Protein AF-A0A6B0SG26-F1 (afdb_monomer_lite)

Structure (mmCIF, N/CA/C/O backbone):
data_AF-A0A6B0SG26-F1
#
_entry.id   AF-A0A6B0SG26-F1
#
loop_
_atom_site.group_PDB
_atom_site.id
_atom_site.type_symbol
_atom_site.label_atom_id
_atom_site.label_alt_id
_atom_site.label_comp_id
_atom_site.label_asym_id
_atom_site.label_entity_id
_atom_site.label_seq_id
_atom_site.pdbx_PDB_ins_code
_atom_site.Cartn_x
_atom_site.Cartn_y
_atom_site.Cartn_z
_atom_site.occupancy
_atom_site.B_iso_or_equiv
_atom_site.auth_seq_id
_atom_site.auth_comp_id
_atom_site.auth_asym_id
_atom_site.auth_atom_id
_atom_site.pdbx_PDB_model_num
ATOM 1 N N . MET A 1 1 ? 34.346 -18.958 -14.796 1.00 45.19 1 MET A N 1
ATOM 2 C CA . MET A 1 1 ? 33.016 -18.796 -15.405 1.00 45.19 1 MET A CA 1
ATOM 3 C C . MET A 1 1 ? 33.276 -18.699 -16.886 1.00 45.19 1 MET A C 1
ATOM 5 O O . MET A 1 1 ? 34.115 -17.893 -17.257 1.00 45.19 1 MET A O 1
ATOM 9 N N . SER A 1 2 ? 32.756 -19.647 -17.656 1.00 47.84 2 SER A N 1
ATOM 10 C CA . SER A 1 2 ? 33.132 -19.854 -19.053 1.00 47.84 2 SER A CA 1
ATOM 11 C C . SER A 1 2 ? 32.054 -19.239 -19.933 1.00 47.84 2 SER A C 1
ATOM 13 O O . SER A 1 2 ? 30.946 -19.769 -19.978 1.00 47.84 2 SER A O 1
ATOM 15 N N . ASP A 1 3 ? 32.388 -18.136 -20.593 1.00 59.91 3 ASP A N 1
ATOM 16 C CA . ASP A 1 3 ? 31.625 -17.546 -21.688 1.00 59.91 3 ASP A CA 1
ATOM 17 C C . ASP A 1 3 ? 31.410 -18.598 -22.788 1.00 59.91 3 ASP A C 1
ATOM 19 O O . ASP A 1 3 ? 32.370 -19.088 -23.388 1.00 59.91 3 ASP A O 1
ATOM 23 N N . THR A 1 4 ? 30.159 -19.004 -23.014 1.00 56.91 4 THR A N 1
ATOM 24 C CA . THR A 1 4 ? 29.761 -19.751 -24.214 1.00 56.91 4 THR A CA 1
ATOM 25 C C . THR A 1 4 ? 28.925 -18.816 -25.073 1.00 56.91 4 THR A C 1
ATOM 27 O O . THR A 1 4 ? 27.855 -18.365 -24.677 1.00 56.91 4 THR A O 1
ATOM 30 N N . ASP A 1 5 ? 29.528 -18.498 -26.210 1.00 62.53 5 ASP A N 1
ATOM 31 C CA . ASP A 1 5 ? 29.128 -17.619 -27.298 1.00 62.53 5 ASP A CA 1
ATOM 32 C C . ASP A 1 5 ? 27.867 -18.143 -28.010 1.00 62.53 5 ASP A C 1
ATOM 34 O O . ASP A 1 5 ? 27.940 -19.024 -28.860 1.00 62.53 5 ASP A O 1
ATOM 38 N N . ASP A 1 6 ? 26.710 -17.592 -27.645 1.00 62.88 6 ASP A N 1
ATOM 39 C CA . ASP A 1 6 ? 25.452 -17.649 -28.404 1.00 62.88 6 ASP A CA 1
ATOM 40 C C . ASP A 1 6 ? 24.925 -16.207 -28.572 1.00 62.88 6 ASP A C 1
ATOM 42 O O . ASP A 1 6 ? 23.797 -15.902 -28.217 1.00 62.88 6 ASP A O 1
ATOM 46 N N . GLY A 1 7 ? 25.765 -15.266 -29.031 1.00 64.31 7 GLY A N 1
ATOM 47 C CA . GLY A 1 7 ? 25.366 -13.937 -29.547 1.00 64.31 7 GLY A CA 1
ATOM 48 C C . GLY A 1 7 ? 24.450 -13.045 -28.683 1.00 64.31 7 GLY A C 1
ATOM 49 O O . GLY A 1 7 ? 23.916 -12.059 -29.193 1.00 64.31 7 GLY A O 1
ATOM 50 N N . PHE A 1 8 ? 24.235 -13.377 -27.412 1.00 71.00 8 PHE A N 1
ATOM 51 C CA . PHE A 1 8 ? 23.268 -12.736 -26.533 1.00 71.00 8 PHE A CA 1
ATOM 52 C C . PHE A 1 8 ? 24.008 -11.874 -25.516 1.00 71.00 8 PHE A C 1
ATOM 54 O O . PHE A 1 8 ? 24.624 -12.374 -24.577 1.00 71.00 8 PHE A O 1
ATOM 61 N N . ASP A 1 9 ? 23.965 -10.561 -25.729 1.00 82.06 9 ASP A N 1
ATOM 62 C CA . ASP A 1 9 ? 24.543 -9.585 -24.810 1.00 82.06 9 ASP A CA 1
ATOM 63 C C . ASP A 1 9 ? 23.632 -9.419 -23.580 1.00 82.06 9 ASP A C 1
ATOM 65 O O . ASP A 1 9 ? 22.705 -8.603 -23.545 1.00 82.06 9 ASP A O 1
ATOM 69 N N . GLU A 1 10 ? 23.889 -10.233 -22.555 1.00 85.00 10 GLU A N 1
ATOM 70 C CA . GLU A 1 10 ? 23.169 -10.208 -21.278 1.00 85.00 10 GLU A CA 1
ATOM 71 C C . GLU A 1 10 ? 23.264 -8.851 -20.557 1.00 85.00 10 GLU A C 1
ATOM 73 O O . GLU A 1 10 ? 22.391 -8.509 -19.751 1.00 85.00 10 GLU A O 1
ATOM 78 N N . GLU A 1 11 ? 24.322 -8.071 -20.806 1.00 84.56 11 GLU A N 1
ATOM 79 C CA . GLU A 1 11 ? 24.518 -6.762 -20.183 1.00 84.56 11 GLU A CA 1
ATOM 80 C C . GLU A 1 11 ? 23.601 -5.713 -20.818 1.00 84.56 11 GLU A C 1
ATOM 82 O O . GLU A 1 11 ? 22.949 -4.949 -20.097 1.00 84.56 11 GLU A O 1
ATOM 87 N N . ALA A 1 12 ? 23.481 -5.735 -22.148 1.00 89.06 12 ALA A N 1
ATOM 88 C CA . ALA A 1 12 ? 22.533 -4.906 -22.884 1.00 89.06 12 ALA A CA 1
ATOM 89 C C . ALA A 1 12 ? 21.086 -5.179 -22.443 1.00 89.06 12 ALA A C 1
ATOM 91 O O . ALA A 1 12 ? 20.354 -4.245 -22.114 1.00 89.06 12 ALA A O 1
ATOM 92 N N . VAL A 1 13 ? 20.705 -6.454 -22.326 1.00 87.81 13 VAL A N 1
ATOM 93 C CA . VAL A 1 13 ? 19.359 -6.859 -21.889 1.00 87.81 13 VAL A CA 1
ATOM 94 C C . VAL A 1 13 ? 19.087 -6.452 -20.441 1.00 87.81 13 VAL A C 1
ATOM 96 O O . VAL A 1 13 ? 18.018 -5.930 -20.129 1.00 87.81 13 VAL A O 1
ATOM 99 N N . ARG A 1 14 ? 20.057 -6.623 -19.534 1.00 89.25 14 ARG A N 1
ATOM 100 C CA . ARG A 1 14 ? 19.909 -6.183 -18.137 1.00 89.25 14 ARG A CA 1
ATOM 101 C C . ARG A 1 14 ? 19.693 -4.672 -18.033 1.00 89.25 14 ARG A C 1
ATOM 103 O O . ARG A 1 14 ? 18.912 -4.238 -17.185 1.00 89.25 14 ARG A O 1
ATOM 110 N N . ARG A 1 15 ? 20.386 -3.882 -18.857 1.00 88.00 15 ARG A N 1
ATOM 111 C CA . ARG A 1 15 ? 20.235 -2.422 -18.900 1.00 88.00 15 ARG A CA 1
ATOM 112 C C . ARG A 1 15 ? 18.846 -2.026 -19.404 1.00 88.00 15 ARG A C 1
ATOM 114 O O . ARG A 1 15 ? 18.187 -1.227 -18.752 1.00 88.00 15 ARG A O 1
ATOM 121 N N . GLU A 1 16 ? 18.382 -2.650 -20.483 1.00 88.00 16 GLU A N 1
ATOM 122 C CA . GLU A 1 16 ? 17.054 -2.403 -21.059 1.00 88.00 16 GLU A CA 1
ATOM 123 C C . GLU A 1 16 ? 15.919 -2.771 -20.090 1.00 88.00 16 GLU A C 1
ATOM 125 O O . GLU A 1 16 ? 14.995 -1.986 -19.887 1.00 88.00 16 GLU A O 1
ATOM 130 N N . LEU A 1 17 ? 15.996 -3.935 -19.429 1.00 88.12 17 LEU A N 1
ATOM 131 C CA . LEU A 1 17 ? 15.009 -4.314 -18.413 1.00 88.12 17 LEU A CA 1
ATOM 132 C C . LEU A 1 17 ? 14.989 -3.327 -17.245 1.00 88.12 17 LEU A C 1
ATOM 134 O O . LEU A 1 17 ? 13.917 -2.972 -16.764 1.00 88.12 17 LEU A O 1
ATOM 138 N N . ARG A 1 18 ? 16.164 -2.892 -16.786 1.00 86.00 18 ARG A N 1
ATOM 139 C CA . ARG A 1 18 ? 16.272 -1.912 -15.708 1.00 86.00 18 ARG A CA 1
ATOM 140 C C . ARG A 1 18 ? 15.588 -0.600 -16.099 1.00 86.00 18 ARG A C 1
ATOM 142 O O . ARG A 1 18 ? 14.727 -0.147 -15.36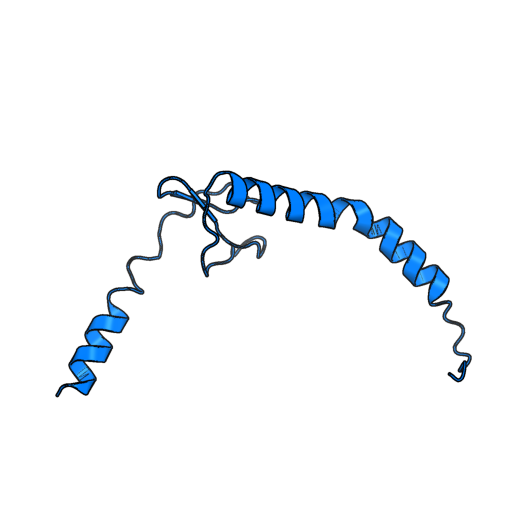1 1.00 86.00 18 ARG A O 1
ATOM 149 N N . GLU A 1 19 ? 15.906 -0.034 -17.260 1.00 85.00 19 GLU A N 1
ATOM 150 C CA . GLU A 1 19 ? 15.256 1.197 -17.736 1.00 85.00 19 GLU A CA 1
ATOM 151 C C . GLU A 1 19 ? 13.737 1.039 -17.875 1.00 85.00 19 GLU A C 1
ATOM 153 O O . GLU A 1 19 ? 12.988 1.952 -17.542 1.00 85.00 19 GLU A O 1
ATOM 158 N N . LYS A 1 20 ? 13.268 -0.129 -18.326 1.00 82.38 20 LYS A N 1
ATOM 159 C CA . LYS A 1 20 ? 11.842 -0.378 -18.545 1.00 82.38 20 LYS A CA 1
ATOM 160 C C . LYS A 1 20 ? 11.011 -0.451 -17.255 1.00 82.38 20 LYS A C 1
ATOM 162 O O . LYS A 1 20 ? 9.850 -0.060 -17.292 1.00 82.38 20 LYS A O 1
ATOM 167 N N . TYR A 1 21 ? 11.559 -0.975 -16.158 1.00 80.12 21 TYR A N 1
ATOM 168 C CA . TYR A 1 21 ? 10.789 -1.280 -14.936 1.00 80.12 21 TYR A CA 1
ATOM 169 C C . TYR A 1 21 ? 11.213 -0.465 -13.703 1.00 80.12 21 TYR A C 1
ATOM 171 O O . TYR A 1 21 ? 10.730 -0.715 -12.604 1.00 80.12 21 TYR A O 1
ATOM 179 N N . GLU A 1 22 ? 12.117 0.508 -13.849 1.00 75.88 22 GLU A N 1
ATOM 180 C CA . GLU A 1 22 ? 12.640 1.276 -12.711 1.00 75.88 22 GLU A CA 1
ATOM 181 C C . GLU A 1 22 ? 11.596 2.147 -11.988 1.00 75.88 22 GLU A C 1
ATOM 183 O O . GLU A 1 22 ? 11.761 2.380 -10.788 1.00 75.88 22 GLU A O 1
ATOM 188 N N . ASP A 1 23 ? 10.553 2.620 -12.676 1.00 67.62 23 ASP A N 1
ATOM 189 C CA . ASP A 1 23 ? 9.499 3.462 -12.078 1.00 67.62 23 ASP A CA 1
ATOM 190 C C . ASP A 1 23 ? 8.290 2.654 -11.574 1.00 67.62 23 ASP A C 1
ATOM 192 O O . ASP A 1 23 ? 7.850 2.866 -10.444 1.00 67.62 23 ASP A O 1
ATOM 196 N N . ASP A 1 24 ? 7.800 1.681 -12.352 1.00 64.62 24 ASP A N 1
ATOM 197 C CA . ASP A 1 24 ? 6.565 0.939 -12.029 1.00 64.62 24 ASP A CA 1
ATOM 198 C C . ASP A 1 24 ? 6.654 0.180 -10.689 1.00 64.62 24 ASP A C 1
ATOM 200 O O . ASP A 1 24 ? 5.738 0.243 -9.866 1.00 64.62 24 ASP A O 1
ATOM 204 N N . ASP A 1 25 ? 7.779 -0.494 -10.416 1.00 67.56 25 ASP A N 1
ATOM 205 C CA . ASP A 1 25 ? 7.939 -1.297 -9.192 1.00 67.56 25 ASP A CA 1
ATOM 206 C C . ASP A 1 25 ? 8.039 -0.430 -7.918 1.00 67.56 25 ASP A C 1
ATOM 208 O O . ASP A 1 25 ? 7.737 -0.887 -6.804 1.00 67.56 25 ASP A O 1
ATOM 212 N N . ARG A 1 26 ? 8.480 0.829 -8.056 1.00 75.38 26 ARG A N 1
ATOM 213 C CA . ARG A 1 26 ? 8.661 1.740 -6.916 1.00 75.38 26 ARG A CA 1
ATOM 214 C C . ARG A 1 26 ? 7.331 2.282 -6.432 1.00 75.38 26 ARG A C 1
ATOM 216 O O . ARG A 1 26 ? 7.064 2.205 -5.235 1.00 75.38 26 ARG A O 1
ATOM 223 N N . GLU A 1 27 ? 6.488 2.758 -7.343 1.00 80.62 27 GLU A N 1
ATOM 224 C CA . GLU A 1 27 ? 5.203 3.356 -6.978 1.00 80.62 27 GLU A CA 1
ATOM 225 C C . GLU A 1 27 ? 4.292 2.357 -6.250 1.00 80.62 27 GLU A C 1
ATOM 227 O O . GLU A 1 27 ? 3.682 2.693 -5.228 1.00 80.62 27 GLU A O 1
ATOM 232 N N . GLU A 1 28 ? 4.230 1.104 -6.717 1.00 81.75 28 GLU A N 1
ATOM 233 C CA . GLU A 1 28 ? 3.407 0.077 -6.072 1.00 81.75 28 GLU A CA 1
ATOM 234 C C . GLU A 1 28 ? 3.916 -0.250 -4.658 1.00 81.75 28 GLU A C 1
ATOM 236 O O . GLU A 1 28 ? 3.138 -0.259 -3.694 1.00 81.75 28 GLU A O 1
ATOM 241 N N . THR A 1 29 ? 5.229 -0.446 -4.506 1.00 85.00 29 THR A N 1
ATOM 242 C CA . THR A 1 29 ? 5.854 -0.750 -3.209 1.00 85.00 29 THR A CA 1
ATOM 243 C C . THR A 1 29 ? 5.688 0.403 -2.220 1.00 85.00 29 THR A C 1
ATOM 245 O O . THR A 1 29 ? 5.349 0.190 -1.050 1.00 85.00 29 THR A O 1
ATOM 248 N N . GLU A 1 30 ? 5.895 1.636 -2.677 1.00 89.19 30 GLU A N 1
ATOM 249 C CA . GLU A 1 30 ? 5.757 2.839 -1.859 1.00 89.19 30 GLU A CA 1
ATOM 250 C C . GLU A 1 30 ? 4.326 2.992 -1.358 1.00 89.19 30 GLU A C 1
ATOM 252 O O . GLU A 1 30 ? 4.100 3.166 -0.156 1.00 89.19 30 GLU A O 1
ATOM 257 N N . ARG A 1 31 ? 3.347 2.822 -2.244 1.00 87.50 31 ARG A N 1
ATOM 258 C CA . ARG A 1 31 ? 1.933 2.908 -1.893 1.00 87.50 31 ARG A CA 1
ATOM 259 C C . ARG A 1 31 ? 1.514 1.845 -0.881 1.00 87.50 31 ARG A C 1
ATOM 261 O O . ARG A 1 31 ? 0.780 2.145 0.064 1.00 87.50 31 ARG A O 1
ATOM 268 N N . MET A 1 32 ? 1.986 0.609 -1.044 1.00 88.00 32 MET A N 1
ATOM 269 C CA . MET A 1 32 ? 1.771 -0.448 -0.055 1.00 88.00 32 MET A CA 1
ATOM 270 C C . MET A 1 32 ? 2.379 -0.076 1.300 1.00 88.00 32 MET A C 1
ATOM 272 O O . MET A 1 32 ? 1.723 -0.225 2.333 1.00 88.00 32 MET A O 1
ATOM 276 N N . SER A 1 33 ? 3.613 0.435 1.301 1.00 92.19 33 SER A N 1
ATOM 277 C CA . SER A 1 33 ? 4.310 0.833 2.525 1.00 92.19 33 SER A CA 1
ATOM 278 C C . SER A 1 33 ? 3.567 1.949 3.262 1.00 92.19 33 SER A C 1
ATOM 280 O O . SER A 1 33 ? 3.391 1.883 4.479 1.00 92.19 33 SER A O 1
ATOM 282 N N . GLU A 1 34 ? 3.034 2.925 2.526 1.00 92.44 34 GLU A N 1
ATOM 283 C CA . GLU A 1 34 ? 2.300 4.049 3.091 1.00 92.44 34 GLU A CA 1
ATOM 284 C C . GLU A 1 34 ? 0.998 3.591 3.765 1.00 92.44 34 GLU A C 1
ATOM 286 O O . GLU A 1 34 ? 0.670 4.050 4.860 1.00 92.44 34 GLU A O 1
ATOM 291 N N . LEU A 1 35 ? 0.271 2.646 3.159 1.00 93.06 35 LEU A N 1
ATOM 292 C CA . LEU A 1 35 ? -0.938 2.070 3.754 1.00 93.06 35 LEU A CA 1
ATOM 293 C C . LEU A 1 35 ? -0.640 1.353 5.074 1.00 93.06 35 LEU A C 1
ATOM 295 O O . LEU A 1 35 ? -1.368 1.540 6.051 1.00 93.06 35 LEU A O 1
ATOM 299 N N . LEU A 1 36 ? 0.445 0.579 5.130 1.00 93.31 36 LEU A N 1
ATOM 300 C CA . LEU A 1 36 ? 0.869 -0.097 6.358 1.00 93.31 36 LEU A CA 1
ATOM 301 C C . LEU A 1 36 ? 1.264 0.909 7.445 1.00 93.31 36 LEU A C 1
ATOM 303 O O . LEU A 1 36 ? 0.867 0.756 8.599 1.00 93.31 36 LEU A O 1
ATOM 307 N N . LEU A 1 37 ? 1.983 1.973 7.077 1.00 94.38 37 LEU A N 1
ATOM 308 C CA . LEU A 1 37 ? 2.351 3.051 8.000 1.00 94.38 37 LEU A CA 1
ATOM 309 C C . LEU A 1 37 ? 1.127 3.807 8.538 1.00 94.38 37 LEU A C 1
ATOM 311 O O . LEU A 1 37 ? 1.122 4.210 9.700 1.00 94.38 37 LEU A O 1
ATOM 315 N N . LYS A 1 38 ? 0.070 3.958 7.731 1.00 94.00 38 LYS A N 1
ATOM 316 C CA . LYS A 1 38 ? -1.216 4.539 8.154 1.00 94.00 38 LYS A CA 1
ATOM 317 C C . LYS A 1 38 ? -2.034 3.610 9.060 1.00 94.00 38 LYS A C 1
ATOM 319 O O . LYS A 1 38 ? -3.030 4.057 9.621 1.00 94.00 38 LYS A O 1
ATOM 324 N N . GLY A 1 39 ? -1.620 2.352 9.239 1.00 93.50 39 GLY A N 1
ATOM 325 C CA . GLY A 1 39 ? -2.299 1.365 10.082 1.00 93.50 39 GLY A CA 1
ATOM 326 C C . GLY A 1 39 ? -3.267 0.448 9.332 1.00 93.50 39 GLY A C 1
ATOM 327 O O . GLY A 1 39 ? -4.022 -0.290 9.966 1.00 93.50 39 GLY A O 1
ATOM 328 N N . ALA A 1 40 ? -3.261 0.460 7.996 1.00 95.38 40 ALA A N 1
ATOM 329 C CA . ALA A 1 40 ? -3.982 -0.544 7.225 1.00 95.38 40 ALA A CA 1
ATOM 330 C C . ALA A 1 40 ? -3.318 -1.922 7.378 1.00 95.38 40 ALA A C 1
ATOM 332 O O . ALA A 1 40 ? -2.113 -2.040 7.589 1.00 95.38 40 ALA A O 1
ATOM 333 N N . THR A 1 41 ? -4.109 -2.984 7.250 1.00 94.00 41 THR A N 1
ATOM 334 C CA . THR A 1 41 ? -3.638 -4.372 7.342 1.00 94.00 41 THR A CA 1
ATOM 335 C C . THR A 1 41 ? -3.822 -5.083 6.011 1.00 94.00 41 THR A C 1
ATOM 337 O O . THR A 1 41 ? -4.925 -5.103 5.467 1.00 94.00 41 THR A O 1
ATOM 340 N N . MET A 1 42 ? -2.761 -5.705 5.505 1.00 93.31 42 MET A N 1
ATOM 341 C CA . MET A 1 42 ? -2.840 -6.588 4.343 1.00 93.31 42 MET A CA 1
ATOM 342 C C . MET A 1 42 ? -3.578 -7.877 4.724 1.00 93.31 42 MET A C 1
ATOM 344 O O . MET A 1 42 ? -3.272 -8.508 5.736 1.00 93.31 42 MET A O 1
ATOM 348 N N . THR A 1 43 ? -4.584 -8.255 3.944 1.00 91.69 43 THR A N 1
ATOM 349 C CA . THR A 1 43 ? -5.360 -9.482 4.164 1.00 91.69 43 THR A CA 1
ATOM 350 C C . THR A 1 43 ? -4.768 -10.654 3.378 1.00 91.69 43 THR A C 1
ATOM 352 O O . THR A 1 43 ? -3.879 -10.477 2.554 1.00 91.69 43 THR A O 1
ATOM 355 N N . ASN A 1 44 ? -5.289 -11.866 3.593 1.00 91.94 44 ASN A N 1
ATOM 356 C CA . ASN A 1 44 ? -4.901 -13.047 2.810 1.00 91.94 44 ASN A CA 1
ATOM 357 C C . ASN A 1 44 ? -5.612 -13.134 1.438 1.00 91.94 44 ASN A C 1
ATOM 359 O O . ASN A 1 44 ? -5.529 -14.152 0.755 1.00 91.94 44 ASN A O 1
ATOM 363 N N . GLN A 1 45 ? -6.383 -12.110 1.062 1.00 90.81 45 GLN A N 1
ATOM 364 C CA . GLN A 1 45 ? -7.105 -12.056 -0.207 1.00 90.81 45 GLN A CA 1
ATOM 365 C C . GLN A 1 45 ? -6.371 -11.169 -1.205 1.00 90.81 45 GLN A C 1
ATOM 367 O O . GLN A 1 45 ? -5.747 -10.180 -0.827 1.00 90.81 45 GLN A O 1
ATOM 372 N N . HIS A 1 46 ? -6.496 -11.518 -2.480 1.00 92.00 46 HIS A N 1
ATOM 373 C CA . HIS A 1 46 ? -5.963 -10.763 -3.608 1.00 92.00 46 HIS A CA 1
ATOM 374 C C . HIS A 1 46 ? -7.131 -10.331 -4.495 1.00 92.00 46 HIS A C 1
ATOM 376 O O . HIS A 1 46 ? -8.166 -10.995 -4.517 1.00 92.00 46 HIS A O 1
ATOM 382 N N . CYS A 1 47 ? -6.986 -9.204 -5.184 1.00 87.62 47 CYS A N 1
ATOM 383 C CA . CYS A 1 47 ? -8.008 -8.700 -6.089 1.00 87.62 47 CYS A CA 1
ATOM 384 C C . CYS A 1 47 ? -8.121 -9.594 -7.326 1.00 87.62 47 CYS A C 1
ATOM 386 O O . CYS A 1 47 ? -7.125 -9.830 -8.003 1.00 87.62 47 CYS A O 1
ATOM 388 N N . ASP A 1 48 ? -9.334 -10.012 -7.681 1.00 87.25 48 ASP A N 1
ATOM 389 C CA . ASP A 1 48 ? -9.560 -10.866 -8.857 1.00 87.25 48 ASP A CA 1
ATOM 390 C C . ASP A 1 48 ? -9.298 -10.142 -10.192 1.00 87.25 48 ASP A C 1
ATOM 392 O O . ASP A 1 48 ? -9.065 -10.782 -11.215 1.00 87.25 48 ASP A O 1
ATOM 396 N N . ALA A 1 49 ? -9.323 -8.803 -10.192 1.00 88.12 49 ALA A N 1
ATOM 397 C CA . ALA A 1 49 ? -9.113 -7.994 -11.390 1.00 88.12 49 ALA A CA 1
ATOM 398 C C . ALA A 1 49 ? -7.630 -7.715 -11.681 1.00 88.12 49 ALA A C 1
ATOM 400 O O . ALA A 1 49 ? -7.227 -7.721 -12.841 1.00 88.12 49 ALA A O 1
ATOM 401 N N . CYS A 1 50 ? -6.827 -7.445 -10.645 1.00 88.88 50 CYS A N 1
ATOM 402 C CA . CYS A 1 50 ? -5.437 -7.001 -10.809 1.00 88.88 50 CYS A CA 1
ATOM 403 C C . CYS A 1 50 ? -4.405 -7.828 -10.032 1.00 88.88 50 CYS A C 1
ATOM 405 O O . CYS A 1 50 ? -3.213 -7.579 -10.159 1.00 88.88 50 CYS A O 1
ATOM 407 N N . GLY A 1 51 ? -4.827 -8.789 -9.207 1.00 88.56 51 GLY A N 1
ATOM 408 C CA . GLY A 1 51 ? -3.936 -9.659 -8.435 1.00 88.56 51 GLY A CA 1
ATOM 409 C C . GLY A 1 51 ? -3.298 -9.021 -7.197 1.00 88.56 51 GLY A C 1
ATOM 410 O O . GLY A 1 51 ? -2.683 -9.731 -6.409 1.00 88.56 51 GLY A O 1
ATOM 411 N N . THR A 1 52 ? -3.459 -7.715 -6.971 1.00 89.62 52 THR A N 1
ATOM 412 C CA . THR A 1 52 ? -2.867 -7.020 -5.815 1.00 89.62 52 THR A CA 1
ATOM 413 C C . THR A 1 52 ? -3.546 -7.441 -4.501 1.00 89.62 52 THR A C 1
ATOM 415 O O . THR A 1 52 ? -4.772 -7.601 -4.481 1.00 89.62 52 THR A O 1
ATOM 418 N N . PRO A 1 53 ? -2.806 -7.585 -3.385 1.00 91.50 53 PRO A N 1
ATOM 419 C CA . PRO A 1 53 ? -3.383 -7.870 -2.074 1.00 91.50 53 PRO A CA 1
ATOM 420 C C . PRO A 1 53 ? -4.467 -6.868 -1.657 1.00 91.50 53 PRO A C 1
ATOM 422 O O . PRO A 1 53 ? -4.352 -5.661 -1.878 1.00 91.50 53 PRO A O 1
ATOM 425 N N . ILE A 1 54 ? -5.511 -7.372 -1.002 1.00 92.62 54 ILE A N 1
ATOM 426 C CA . ILE A 1 54 ? -6.586 -6.562 -0.425 1.00 92.62 54 ILE A CA 1
ATOM 427 C C . ILE A 1 54 ? -6.152 -6.050 0.943 1.00 92.62 54 ILE A C 1
ATOM 429 O O . ILE A 1 54 ? -5.701 -6.824 1.791 1.00 92.62 54 ILE A O 1
ATOM 433 N N . PHE A 1 55 ? -6.337 -4.754 1.175 1.00 93.38 55 PHE A N 1
ATOM 434 C CA . PHE A 1 55 ? -6.042 -4.097 2.444 1.00 93.38 55 PHE A CA 1
ATOM 435 C C . PHE A 1 55 ? -7.324 -3.840 3.229 1.00 93.38 55 PHE A C 1
ATOM 437 O O . PHE A 1 55 ? -8.395 -3.671 2.653 1.00 93.38 55 PHE A O 1
ATOM 444 N N . ARG A 1 56 ? -7.210 -3.793 4.556 1.00 91.88 56 ARG A N 1
ATOM 445 C CA . ARG A 1 56 ? -8.270 -3.370 5.471 1.00 91.88 56 ARG A CA 1
ATOM 446 C C . ARG A 1 56 ? -7.835 -2.133 6.240 1.00 91.88 56 ARG A C 1
ATOM 448 O O . ARG A 1 56 ? -6.787 -2.162 6.878 1.00 91.88 56 ARG A O 1
ATOM 455 N N . TYR A 1 57 ? -8.658 -1.094 6.232 1.00 92.75 57 TYR A N 1
ATOM 456 C CA . TYR A 1 57 ? -8.453 0.133 6.999 1.00 92.75 57 TYR A CA 1
ATOM 457 C C . TYR A 1 57 ? -9.785 0.565 7.613 1.00 92.75 57 TYR A C 1
ATOM 459 O O . TYR A 1 57 ? -10.810 0.477 6.943 1.00 92.75 57 TYR A O 1
ATOM 467 N N . ASP A 1 58 ? -9.799 0.917 8.901 1.00 89.69 58 ASP A N 1
ATOM 468 C CA . ASP A 1 58 ? -11.019 1.285 9.644 1.00 89.69 58 ASP A CA 1
ATOM 469 C C . ASP A 1 58 ? -12.204 0.307 9.468 1.00 89.69 58 ASP A C 1
ATOM 471 O O . ASP A 1 58 ? -13.373 0.678 9.460 1.00 89.69 58 ASP A O 1
ATOM 475 N N . GLY A 1 59 ? -11.900 -0.988 9.322 1.00 87.12 59 GLY A N 1
ATOM 476 C CA . GLY A 1 59 ? -12.893 -2.054 9.139 1.00 87.12 59 GLY A CA 1
ATOM 477 C C . GLY A 1 59 ? -13.314 -2.308 7.687 1.00 87.12 59 GLY A C 1
ATOM 478 O O . GLY A 1 59 ? -13.816 -3.398 7.396 1.00 87.12 59 GLY A O 1
ATOM 479 N N . GLN A 1 60 ? -13.019 -1.395 6.764 1.00 89.06 60 GLN A N 1
ATOM 480 C CA . GLN A 1 60 ? -13.347 -1.512 5.345 1.00 89.06 60 GLN A CA 1
ATOM 481 C C . GLN A 1 60 ? -12.222 -2.197 4.563 1.00 89.06 60 GLN A C 1
ATOM 483 O O . GLN A 1 60 ? -11.050 -1.865 4.730 1.00 89.06 60 GLN A O 1
ATOM 488 N N . ALA A 1 61 ? -12.576 -3.175 3.725 1.00 90.25 61 ALA A N 1
ATOM 489 C CA . ALA A 1 61 ? -11.637 -3.861 2.843 1.00 90.25 61 ALA A CA 1
ATOM 490 C C . ALA A 1 61 ? -11.660 -3.230 1.444 1.00 90.25 61 ALA A C 1
ATOM 492 O O . ALA A 1 61 ? -12.734 -2.935 0.923 1.00 90.25 61 ALA A O 1
ATOM 493 N N . PHE A 1 62 ? -10.496 -3.026 0.830 1.00 91.56 62 PHE A N 1
ATOM 494 C CA . PHE A 1 62 ? -10.391 -2.427 -0.500 1.00 91.56 62 PHE A CA 1
ATOM 495 C C . PHE A 1 62 ? -9.133 -2.884 -1.245 1.00 91.56 62 PHE A C 1
ATOM 497 O O . PHE A 1 62 ? -8.114 -3.241 -0.645 1.00 91.56 62 PHE A O 1
ATOM 504 N N . CYS A 1 63 ? -9.206 -2.856 -2.576 1.00 91.81 63 CYS A N 1
ATOM 505 C CA . CYS A 1 63 ? -8.031 -3.014 -3.427 1.00 91.81 63 CYS A CA 1
ATOM 506 C C . CYS A 1 63 ? -7.332 -1.656 -3.577 1.00 91.81 63 CYS A C 1
ATOM 508 O O . CYS A 1 63 ? -7.991 -0.699 -3.998 1.00 91.81 63 CYS A O 1
ATOM 510 N N . PRO A 1 64 ? -6.018 -1.540 -3.307 1.00 89.31 64 PRO A N 1
ATOM 511 C CA . PRO A 1 64 ? -5.313 -0.291 -3.540 1.00 89.31 64 PRO A CA 1
ATOM 512 C C . PRO A 1 64 ? -5.389 0.080 -5.027 1.00 89.31 64 PRO A C 1
ATOM 514 O O . PRO A 1 64 ? -5.849 1.171 -5.355 1.00 89.31 64 PRO A O 1
ATOM 517 N N . ASN A 1 65 ? -5.029 -0.803 -5.958 1.00 88.38 65 ASN A N 1
ATOM 518 C CA . ASN A 1 65 ? -4.900 -0.438 -7.377 1.00 88.38 65 ASN A CA 1
ATOM 519 C C . ASN A 1 65 ? -6.239 -0.151 -8.071 1.00 88.38 65 ASN A C 1
ATOM 521 O O . ASN A 1 65 ? -6.327 0.811 -8.827 1.00 88.38 65 ASN A O 1
ATOM 525 N N . CYS A 1 66 ? -7.301 -0.894 -7.756 1.00 87.38 66 CYS A N 1
ATOM 526 C CA . CYS A 1 66 ? -8.608 -0.707 -8.396 1.00 87.38 66 CYS A CA 1
ATOM 527 C C . CYS A 1 66 ? -9.550 0.264 -7.664 1.00 87.38 66 CYS A C 1
ATOM 529 O O . CYS A 1 66 ? -10.546 0.674 -8.249 1.00 87.38 66 CYS A O 1
ATOM 531 N N . GLN A 1 67 ? -9.282 0.606 -6.394 1.00 69.00 67 GLN A N 1
ATOM 532 C CA . GLN A 1 67 ? -10.151 1.450 -5.548 1.00 69.00 67 GLN A CA 1
ATOM 533 C C . GLN A 1 67 ? -11.598 0.936 -5.396 1.00 69.00 67 GLN A C 1
ATOM 535 O O . GLN A 1 67 ? -12.501 1.693 -5.049 1.00 69.00 67 GLN A O 1
ATOM 540 N N . HIS A 1 68 ? -11.838 -0.358 -5.621 1.00 59.09 68 HIS A N 1
ATOM 541 C CA . HIS A 1 68 ? -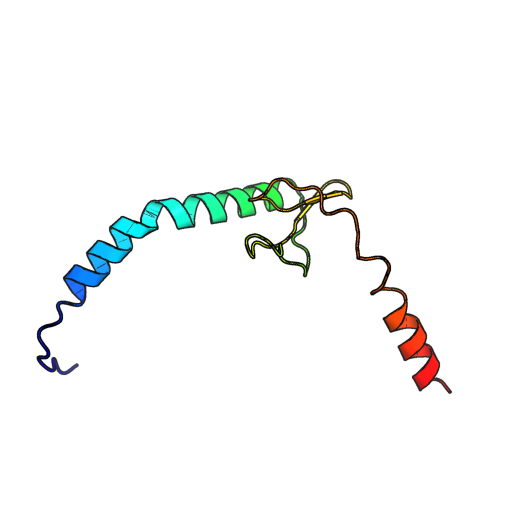13.123 -0.982 -5.320 1.00 59.09 68 HIS A CA 1
ATOM 542 C C . HIS A 1 68 ? -13.196 -1.391 -3.849 1.00 59.09 68 HIS A C 1
ATOM 544 O O . HIS A 1 68 ? -12.294 -2.055 -3.324 1.00 59.09 68 HIS A O 1
ATOM 550 N N . GLU A 1 69 ? -14.289 -0.986 -3.201 1.00 57.31 69 GLU A N 1
ATOM 551 C CA . GLU A 1 69 ? -14.695 -1.483 -1.893 1.00 57.31 69 GLU A CA 1
ATOM 552 C C . GLU A 1 69 ? -14.978 -2.982 -2.041 1.00 57.31 69 GLU A C 1
ATOM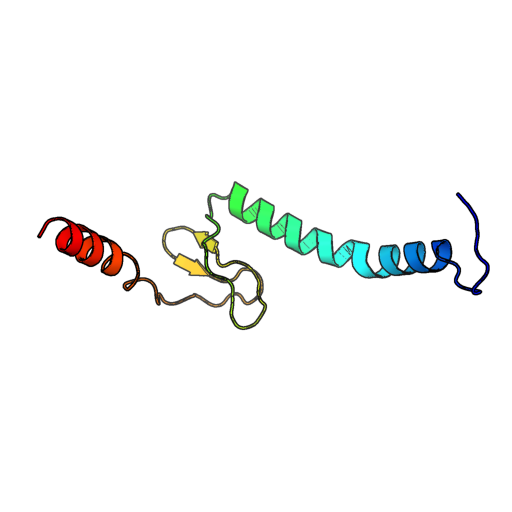 554 O O . GLU A 1 69 ? -15.859 -3.395 -2.794 1.00 57.31 69 GLU A O 1
ATOM 559 N N . TYR A 1 70 ? -14.181 -3.813 -1.373 1.00 55.50 70 TYR A N 1
ATOM 560 C CA . TYR A 1 70 ? -14.421 -5.250 -1.316 1.00 55.50 70 TYR A CA 1
ATOM 561 C C . TYR A 1 70 ? -15.560 -5.466 -0.312 1.00 55.50 70 TYR A C 1
ATOM 563 O O . TYR A 1 70 ? -15.329 -5.637 0.890 1.00 55.50 70 TYR A O 1
ATOM 571 N N . GLU A 1 71 ? -16.807 -5.396 -0.783 1.00 50.06 71 GLU A N 1
ATOM 572 C CA . GLU A 1 71 ? -17.957 -5.813 0.017 1.00 50.06 71 GLU A CA 1
ATOM 573 C C . GLU A 1 71 ? -17.801 -7.297 0.384 1.00 50.06 71 GLU A C 1
ATOM 575 O O . GLU A 1 71 ? -17.464 -8.160 -0.427 1.00 50.06 71 GLU A O 1
ATOM 580 N N . GLN A 1 72 ? -17.925 -7.561 1.680 1.00 47.72 72 GLN A N 1
ATOM 581 C CA . GLN A 1 72 ? -17.381 -8.728 2.361 1.00 47.72 72 GLN A CA 1
ATOM 582 C C . GLN A 1 72 ? -17.955 -10.065 1.860 1.00 47.72 72 GLN A C 1
ATOM 584 O O . GLN A 1 72 ? -19.090 -10.411 2.167 1.00 47.72 72 GLN A O 1
ATOM 589 N N . ALA A 1 73 ? -17.102 -10.905 1.268 1.00 43.69 73 ALA A N 1
ATOM 590 C CA . ALA A 1 73 ? -17.299 -12.358 1.185 1.00 43.69 73 ALA A CA 1
ATOM 591 C C . ALA A 1 73 ? -16.424 -13.102 2.222 1.00 43.69 73 ALA A C 1
ATOM 593 O O . ALA A 1 73 ? -15.709 -14.049 1.900 1.00 43.69 73 ALA A O 1
ATOM 594 N N . GLN A 1 74 ? -16.407 -12.633 3.478 1.00 45.88 74 GLN A N 1
ATOM 595 C CA . GLN A 1 74 ? -15.615 -13.234 4.571 1.00 45.88 74 GLN A CA 1
ATOM 596 C C . GLN A 1 74 ? -16.416 -13.488 5.861 1.00 45.88 74 GLN A C 1
ATOM 598 O O . GLN A 1 74 ? -15.863 -13.463 6.956 1.00 45.88 74 GLN A O 1
ATOM 603 N N . ALA A 1 75 ? -17.708 -13.801 5.751 1.00 46.38 75 ALA A N 1
ATOM 604 C CA . ALA A 1 75 ? -18.435 -14.440 6.854 1.00 46.38 75 ALA A CA 1
ATOM 605 C C . ALA A 1 75 ? -18.172 -15.966 6.937 1.00 46.38 75 ALA A C 1
ATOM 607 O O . ALA A 1 75 ? -18.430 -16.580 7.970 1.00 46.38 75 ALA A O 1
ATOM 608 N N . ASP A 1 76 ? -17.606 -16.590 5.894 1.00 46.59 76 ASP A N 1
ATOM 609 C CA . ASP A 1 76 ? -17.572 -18.058 5.766 1.00 46.59 76 ASP A CA 1
ATOM 610 C C . ASP A 1 76 ? -16.371 -18.775 6.409 1.00 46.59 76 ASP A C 1
ATOM 612 O O . ASP A 1 76 ? -16.431 -19.984 6.641 1.00 46.59 76 ASP A O 1
ATOM 616 N N . GLN A 1 77 ? -15.278 -18.079 6.748 1.00 47.25 77 GLN A N 1
ATOM 617 C CA . GLN A 1 77 ? -14.074 -18.767 7.249 1.00 47.25 77 GLN A CA 1
ATOM 618 C C . GLN A 1 77 ? -14.052 -18.961 8.771 1.00 47.25 77 GLN A C 1
ATOM 620 O O . GLN A 1 77 ? -13.446 -19.917 9.249 1.00 47.25 77 GLN A O 1
ATOM 625 N N . GLN A 1 78 ? -14.760 -18.137 9.552 1.00 49.19 78 GLN A N 1
ATOM 626 C CA . GLN A 1 78 ? -14.828 -18.322 11.011 1.00 49.19 78 GLN A CA 1
ATOM 627 C C . GLN A 1 78 ? -15.791 -19.453 11.423 1.00 49.19 78 GLN A C 1
ATOM 629 O O . GLN A 1 78 ? -15.568 -20.104 12.442 1.00 49.19 78 GLN A O 1
ATOM 634 N N . GLY A 1 79 ? -16.802 -19.769 10.602 1.00 46.28 79 GLY A N 1
ATOM 635 C CA . GLY A 1 79 ? -17.756 -20.857 10.868 1.00 46.28 79 GLY A CA 1
ATOM 636 C C . GLY A 1 79 ? -17.228 -22.272 10.582 1.00 46.28 79 GLY A C 1
ATOM 637 O O . GLY A 1 79 ? -17.728 -23.244 11.150 1.00 46.28 79 GLY A O 1
ATOM 638 N N . GLN A 1 80 ? -16.203 -22.420 9.734 1.00 54.38 80 GLN A N 1
ATOM 639 C CA . GLN A 1 80 ? -15.650 -23.737 9.384 1.00 54.38 80 GLN A CA 1
ATOM 640 C C . GLN A 1 80 ? -14.646 -24.272 10.412 1.00 54.38 80 GLN A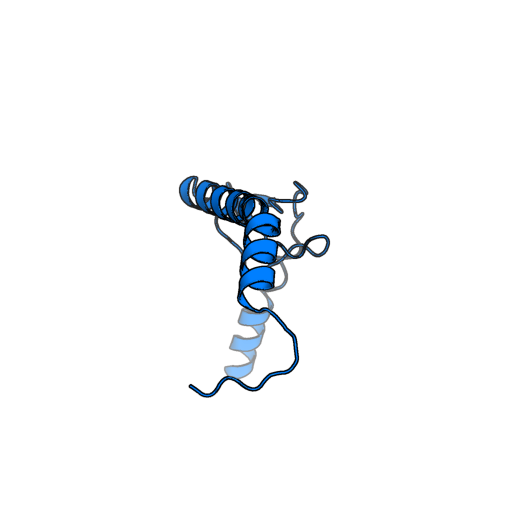 C 1
ATOM 642 O O . GLN A 1 80 ? -14.537 -25.488 10.570 1.00 54.38 80 GLN A O 1
ATOM 647 N N . VAL A 1 81 ? -13.927 -23.403 11.129 1.00 57.22 81 VAL A N 1
ATOM 648 C CA . VAL A 1 81 ? -12.939 -23.837 12.135 1.00 57.22 81 VAL A CA 1
ATOM 649 C C . VAL A 1 81 ? -13.636 -24.382 13.391 1.00 57.22 81 VAL A C 1
ATOM 651 O O . VAL A 1 81 ? -13.170 -25.353 13.991 1.00 57.22 81 VAL A O 1
ATOM 654 N N . ASP A 1 82 ? -14.796 -23.825 13.754 1.00 57.34 82 ASP A N 1
ATOM 655 C CA . ASP A 1 82 ? -15.564 -24.249 14.934 1.00 57.34 82 ASP A CA 1
ATOM 656 C C . ASP A 1 82 ? -16.304 -25.587 14.716 1.00 57.34 82 ASP A C 1
ATOM 658 O O . ASP A 1 82 ? -16.281 -26.479 15.571 1.00 57.34 82 ASP A O 1
ATOM 662 N N . GLN A 1 83 ? -16.847 -25.805 13.510 1.00 59.25 83 GLN A N 1
ATOM 663 C CA . GLN A 1 83 ? -17.443 -27.094 13.125 1.00 59.25 83 GLN A CA 1
ATOM 664 C C . GLN A 1 83 ? -16.405 -28.217 12.981 1.00 59.25 83 GLN A C 1
ATOM 666 O O . GLN A 1 83 ? -16.683 -29.377 13.289 1.00 59.25 83 GLN A O 1
ATOM 671 N N . GLN A 1 84 ? -15.185 -27.895 12.543 1.00 59.41 84 GLN A N 1
ATOM 672 C CA . GLN A 1 84 ? -14.114 -28.888 12.459 1.00 59.41 84 GLN A CA 1
ATOM 673 C C . GLN A 1 84 ? -13.587 -29.281 13.845 1.00 59.41 84 GLN A C 1
ATOM 675 O O . GLN A 1 84 ? -13.361 -30.464 14.085 1.00 59.41 84 GLN A O 1
ATOM 680 N N . ARG A 1 85 ? -13.462 -28.338 14.790 1.00 63.56 85 ARG A N 1
ATOM 681 C CA . ARG A 1 85 ? -13.032 -28.632 16.173 1.00 63.56 85 ARG A CA 1
ATOM 682 C C . ARG A 1 85 ? -14.010 -29.533 16.9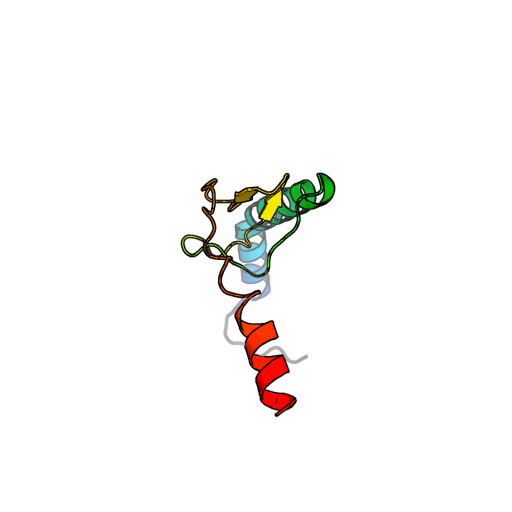24 1.00 63.56 85 ARG A C 1
ATOM 684 O O . ARG A 1 85 ? -13.580 -30.453 17.612 1.00 63.56 85 ARG A O 1
ATOM 691 N N . THR A 1 86 ? -15.312 -29.310 16.774 1.00 64.06 86 THR A N 1
ATOM 692 C CA . THR A 1 86 ? -16.345 -30.127 17.438 1.00 64.06 86 THR A CA 1
ATOM 693 C C . THR A 1 86 ? -16.462 -31.539 16.858 1.00 64.06 86 THR A C 1
ATOM 695 O O . THR A 1 86 ? -16.805 -32.468 17.585 1.00 64.06 86 THR A O 1
ATOM 698 N N . ARG A 1 87 ? -16.099 -31.738 15.584 1.00 74.25 87 ARG A N 1
ATOM 699 C CA . ARG A 1 87 ? -16.073 -33.058 14.931 1.00 74.25 87 ARG A CA 1
ATOM 700 C C . ARG A 1 87 ? -14.970 -33.983 15.455 1.00 74.25 87 ARG A C 1
ATOM 702 O O . ARG A 1 87 ? -15.176 -35.189 15.477 1.00 74.25 87 ARG A O 1
ATOM 709 N N . TRP A 1 88 ? -13.826 -33.435 15.863 1.00 60.44 88 TRP A N 1
ATOM 710 C CA . TRP A 1 88 ? -12.702 -34.201 16.425 1.00 60.44 88 TRP A CA 1
ATOM 711 C C . TRP A 1 88 ? -12.845 -34.504 17.926 1.00 60.44 88 TRP A C 1
ATOM 713 O O . TRP A 1 88 ? -12.081 -35.302 18.460 1.00 60.44 88 TRP A O 1
ATOM 723 N N . LEU A 1 89 ? -13.802 -33.868 18.610 1.00 69.38 89 LEU A N 1
ATOM 724 C CA . LEU A 1 89 ? -14.111 -34.081 20.032 1.00 69.38 89 LEU A CA 1
ATOM 725 C C . LEU A 1 89 ? -15.208 -35.139 20.257 1.00 69.38 89 LEU A C 1
ATOM 727 O O . LEU A 1 89 ? -15.605 -35.364 21.401 1.00 69.38 89 LEU A O 1
ATOM 731 N N . ARG A 1 90 ? -15.711 -35.753 19.180 1.00 58.53 90 ARG A N 1
ATOM 732 C CA .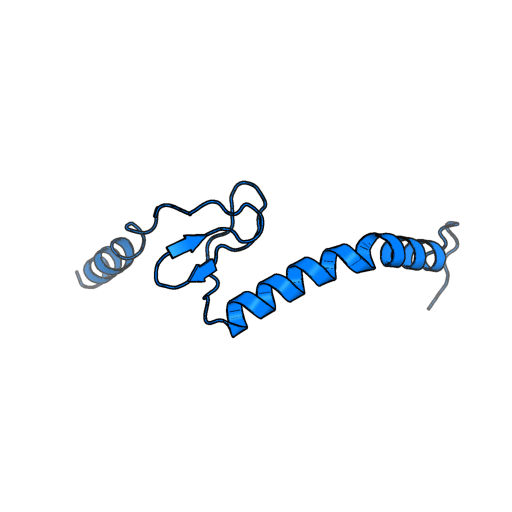 ARG A 1 90 ? -16.770 -36.764 19.193 1.00 58.53 90 ARG A CA 1
ATOM 733 C C . ARG A 1 90 ? -16.243 -38.136 18.800 1.00 58.53 90 ARG A C 1
ATOM 735 O O . ARG A 1 90 ? -15.396 -38.194 17.884 1.00 58.53 90 ARG A O 1
#

Secondary structure (DSSP, 8-state):
-----SS--HHHHHHHHHHHHTTHHHHHHHHHHHHHHTT-EEEEEE-TTT-PEEEEETTEEE-TTT--B-----SHHHHHHHHHHHHHT-

Sequence (90 aa):
MSDTDDGFDEEAVRRELREKYEDDDREETERMSELLLKGATMTNQHCDACGTPIFRYDGQAFCPNCQHEYEQAQADQQGQVDQQRTRWLR

Organism: NCBI:txid2692200

Foldseek 3Di:
DDDDDPPDDPVVVVVVVCVVCVPVVVVVVVQVVVCVVVPKDFDPDADPVPRHTWIDDPRWIAGPVPRDTPPDPPPPPVVVVVVVVVVVVD

InterPro domains:
  IPR009563 ZNRD2-like, N-terminal domain [PF06677] (31-67)
  IPR051888 UPF0148 domain-containing protein [PTHR16537] (16-83)

pLDDT: mean 76.55, std 16.45, range [43.69, 95.38]

Radius of gyration: 21.84 Å; chains: 1; bounding box: 52×41×50 Å